Protein AF-A0A3S3LCF6-F1 (afdb_monomer_lite)

Structure (mmCIF, N/CA/C/O backbone):
data_AF-A0A3S3LCF6-F1
#
_entry.id   AF-A0A3S3LCF6-F1
#
loop_
_atom_site.group_PDB
_atom_site.id
_atom_site.type_symbol
_atom_site.label_atom_id
_atom_site.label_alt_id
_atom_site.label_comp_id
_atom_site.label_asym_id
_atom_site.label_entity_id
_atom_site.label_seq_id
_atom_site.pdbx_PDB_ins_code
_atom_site.Cartn_x
_atom_site.Cartn_y
_atom_site.Cartn_z
_atom_site.occupancy
_atom_site.B_iso_or_equiv
_atom_site.auth_seq_id
_atom_site.auth_comp_id
_atom_site.auth_asym_id
_atom_site.auth_atom_id
_atom_site.pdbx_PDB_model_num
ATOM 1 N N . MET A 1 1 ? 18.569 -30.438 6.216 1.00 53.81 1 MET A N 1
ATOM 2 C CA . MET A 1 1 ? 18.978 -29.016 6.209 1.00 53.81 1 MET A CA 1
ATOM 3 C C . MET A 1 1 ? 18.037 -28.260 5.285 1.00 53.81 1 MET A C 1
ATOM 5 O O . MET A 1 1 ? 18.130 -28.414 4.071 1.00 53.81 1 MET A O 1
ATOM 9 N N . THR A 1 2 ? 17.073 -27.539 5.847 1.00 76.38 2 THR A N 1
ATOM 10 C CA . THR A 1 2 ? 16.081 -26.769 5.086 1.00 76.38 2 THR A CA 1
ATOM 11 C C . THR A 1 2 ? 16.742 -25.477 4.609 1.00 76.38 2 THR A C 1
ATOM 13 O O . THR A 1 2 ? 17.308 -24.759 5.421 1.00 76.38 2 THR A O 1
ATOM 16 N N . ARG A 1 3 ? 16.734 -25.197 3.301 1.00 78.88 3 ARG A N 1
ATOM 17 C CA . ARG A 1 3 ? 17.298 -23.947 2.762 1.00 78.88 3 ARG A CA 1
ATOM 18 C C . ARG A 1 3 ? 16.308 -22.809 2.997 1.00 78.88 3 ARG A C 1
ATOM 20 O O . ARG A 1 3 ? 15.197 -22.868 2.466 1.00 78.88 3 ARG A O 1
ATOM 27 N N . HIS A 1 4 ? 16.695 -21.791 3.757 1.00 79.00 4 HIS A N 1
ATOM 28 C CA . HIS A 1 4 ? 15.871 -20.613 4.000 1.00 79.00 4 HIS A CA 1
ATOM 29 C C . HIS A 1 4 ? 15.977 -19.628 2.829 1.00 79.00 4 HIS A C 1
ATOM 31 O O . HIS A 1 4 ? 16.946 -19.613 2.072 1.00 79.00 4 HIS A O 1
ATOM 37 N N . ILE A 1 5 ? 14.951 -18.793 2.650 1.00 72.94 5 ILE A N 1
ATOM 38 C CA . ILE A 1 5 ? 14.895 -17.808 1.553 1.00 72.94 5 ILE A CA 1
ATOM 39 C C . ILE A 1 5 ? 16.060 -16.807 1.650 1.00 72.94 5 ILE A C 1
ATOM 41 O O . ILE A 1 5 ? 16.583 -16.386 0.622 1.00 72.94 5 ILE A O 1
ATOM 45 N N . ILE A 1 6 ? 16.500 -16.503 2.874 1.00 74.69 6 ILE A N 1
ATOM 46 C CA . ILE A 1 6 ? 17.632 -15.616 3.173 1.00 74.69 6 ILE A CA 1
ATOM 47 C C . ILE A 1 6 ? 18.998 -16.209 2.797 1.00 74.69 6 ILE A C 1
ATOM 49 O O . ILE A 1 6 ? 19.947 -15.458 2.608 1.00 74.69 6 ILE A O 1
ATOM 53 N N . ASP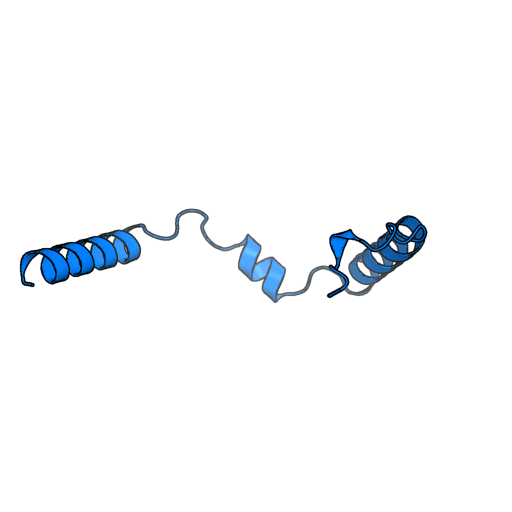 A 1 7 ? 19.091 -17.532 2.628 1.00 81.06 7 ASP A N 1
ATOM 54 C CA . ASP A 1 7 ? 20.342 -18.208 2.254 1.00 81.06 7 ASP A CA 1
ATOM 55 C C . ASP A 1 7 ? 20.638 -18.071 0.751 1.00 81.06 7 ASP A C 1
ATOM 57 O O . ASP A 1 7 ? 21.692 -18.483 0.262 1.00 81.06 7 ASP A O 1
ATOM 61 N N . ARG A 1 8 ? 19.688 -17.532 -0.023 1.00 72.50 8 ARG A N 1
ATOM 62 C CA . ARG A 1 8 ? 19.857 -17.293 -1.456 1.00 72.50 8 ARG A CA 1
ATOM 63 C C . ARG A 1 8 ? 20.539 -15.947 -1.665 1.00 72.50 8 ARG A C 1
ATOM 65 O O . ARG A 1 8 ? 20.077 -14.925 -1.166 1.00 72.50 8 ARG A O 1
ATOM 72 N N . ALA A 1 9 ? 21.600 -15.941 -2.471 1.00 70.38 9 ALA A N 1
ATOM 73 C CA . ALA A 1 9 ? 22.235 -14.706 -2.911 1.00 70.38 9 ALA A CA 1
ATOM 74 C C . ALA A 1 9 ? 21.200 -13.777 -3.569 1.00 70.38 9 ALA A C 1
ATOM 76 O O . ALA A 1 9 ? 20.384 -14.225 -4.382 1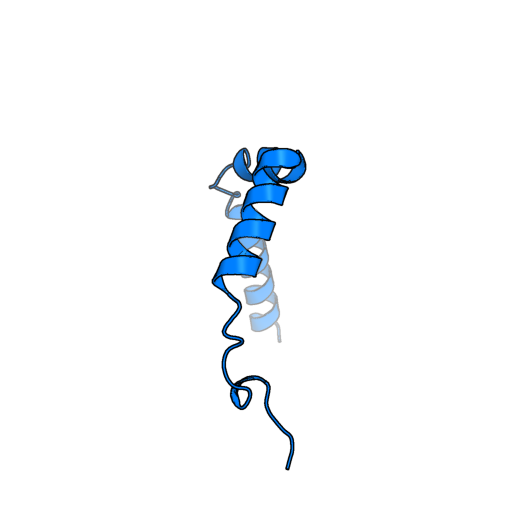.00 70.38 9 ALA A O 1
ATOM 77 N N . ALA A 1 10 ? 21.248 -12.487 -3.226 1.00 68.12 10 ALA A N 1
ATOM 78 C CA . ALA A 1 10 ? 20.365 -11.487 -3.807 1.00 68.12 10 ALA A CA 1
ATOM 79 C C . ALA A 1 10 ? 20.489 -11.512 -5.341 1.00 68.12 10 ALA A C 1
ATOM 81 O O . ALA A 1 10 ? 21.586 -11.467 -5.906 1.00 68.12 10 ALA A O 1
ATOM 82 N N . LEU A 1 11 ? 19.352 -11.636 -6.027 1.00 66.94 11 LEU A N 1
ATOM 83 C CA . LEU A 1 11 ? 19.306 -11.685 -7.485 1.00 66.94 11 LEU A CA 1
ATOM 84 C C . LEU A 1 11 ? 19.815 -10.350 -8.052 1.00 66.94 11 LEU A C 1
ATOM 86 O O . LEU A 1 11 ? 19.115 -9.344 -7.976 1.00 66.94 11 LEU A O 1
ATOM 90 N N . LYS A 1 12 ? 20.994 -10.363 -8.695 1.00 66.56 12 LYS A N 1
ATOM 91 C CA . LYS A 1 12 ? 21.682 -9.189 -9.286 1.00 66.56 12 LYS A CA 1
ATOM 92 C C . LYS A 1 12 ? 20.845 -8.372 -10.292 1.00 66.56 12 LYS A C 1
ATOM 94 O O . LYS A 1 12 ? 21.235 -7.274 -10.669 1.00 66.56 12 LYS A O 1
ATOM 99 N N . ALA A 1 13 ? 19.700 -8.889 -10.737 1.00 65.38 13 ALA A N 1
ATOM 100 C CA . ALA A 1 13 ? 18.821 -8.271 -11.730 1.00 65.38 13 ALA A CA 1
ATOM 101 C C . ALA A 1 13 ? 17.742 -7.340 -11.129 1.00 65.38 13 ALA A C 1
ATOM 103 O O . ALA A 1 13 ? 16.668 -7.176 -11.711 1.00 65.38 13 ALA A O 1
ATOM 104 N N . GLU A 1 14 ? 17.968 -6.743 -9.956 1.00 65.81 14 GLU A N 1
ATOM 105 C CA . GLU A 1 14 ? 17.026 -5.776 -9.367 1.00 65.81 14 GLU A CA 1
ATOM 106 C C . GLU A 1 14 ? 16.771 -4.575 -10.283 1.00 65.81 14 GLU A C 1
ATOM 108 O O . GLU A 1 14 ? 15.616 -4.233 -10.517 1.00 65.81 14 GLU A O 1
ATOM 113 N N . GLY A 1 15 ? 17.809 -4.011 -10.908 1.00 74.50 15 GLY A N 1
ATOM 114 C CA . GLY A 1 15 ? 17.654 -2.837 -11.774 1.00 74.50 15 GLY A CA 1
ATOM 115 C C . GLY A 1 15 ? 16.745 -3.065 -12.989 1.00 74.50 15 GLY A C 1
ATOM 116 O O . GLY A 1 15 ? 15.934 -2.203 -13.322 1.00 74.50 15 GLY A O 1
ATOM 117 N N . ALA A 1 16 ? 16.832 -4.230 -13.639 1.00 77.50 16 ALA A N 1
ATOM 118 C CA . ALA A 1 16 ? 15.985 -4.557 -14.791 1.00 77.50 16 ALA A CA 1
ATOM 119 C C . ALA A 1 16 ? 14.523 -4.795 -14.381 1.00 77.50 16 ALA A C 1
ATOM 121 O O . ALA A 1 16 ? 13.607 -4.334 -15.061 1.00 77.50 16 ALA A O 1
ATOM 122 N N . ARG A 1 17 ? 14.301 -5.455 -13.236 1.00 79.25 17 ARG A N 1
ATOM 123 C CA . ARG A 1 17 ? 12.957 -5.674 -12.683 1.00 79.25 17 ARG A CA 1
ATOM 124 C C . ARG A 1 17 ? 12.302 -4.362 -12.267 1.00 79.25 17 ARG A C 1
ATOM 126 O O . ARG A 1 17 ? 11.164 -4.116 -12.643 1.00 79.25 17 ARG A O 1
ATOM 133 N N . VAL A 1 18 ? 13.028 -3.495 -11.563 1.00 83.75 18 VAL A N 1
ATOM 134 C CA . VAL A 1 18 ? 12.525 -2.177 -11.146 1.00 83.75 18 VAL A CA 1
ATOM 135 C C . VAL A 1 18 ? 12.137 -1.333 -12.359 1.00 83.75 18 VAL A C 1
ATOM 137 O O . VAL A 1 18 ? 11.042 -0.781 -12.379 1.00 83.75 18 VAL A O 1
ATOM 140 N N . LYS A 1 19 ? 12.975 -1.282 -13.404 1.00 85.50 19 LYS A N 1
ATOM 141 C CA . LYS A 1 19 ? 12.632 -0.578 -14.652 1.00 85.50 19 LYS A CA 1
ATOM 142 C C . LYS A 1 19 ? 11.347 -1.115 -15.279 1.00 85.50 19 LYS A C 1
ATOM 144 O O . LYS A 1 19 ? 10.480 -0.325 -15.629 1.00 85.50 19 LYS A O 1
ATOM 149 N N . HIS A 1 20 ? 11.198 -2.437 -15.348 1.00 84.38 20 HIS A N 1
ATOM 150 C CA . HIS A 1 20 ? 9.991 -3.058 -15.886 1.00 84.38 20 HIS A CA 1
ATOM 151 C C . HIS A 1 20 ? 8.733 -2.693 -15.082 1.00 84.38 20 HIS A C 1
ATOM 153 O O . HIS A 1 20 ? 7.725 -2.316 -15.673 1.00 84.38 20 HIS A O 1
ATOM 159 N N . PHE A 1 21 ? 8.803 -2.721 -13.747 1.00 82.94 21 PHE A N 1
ATOM 160 C CA . PHE A 1 21 ? 7.686 -2.304 -12.894 1.00 82.94 21 PHE A CA 1
ATOM 161 C C . PHE A 1 21 ? 7.335 -0.822 -13.064 1.00 82.94 21 PHE A C 1
ATOM 163 O O . PHE A 1 21 ? 6.159 -0.471 -13.104 1.00 82.94 21 PHE A O 1
ATOM 170 N N . LEU A 1 22 ? 8.338 0.046 -13.211 1.00 84.06 22 LEU A N 1
ATOM 171 C CA . LEU A 1 22 ? 8.112 1.467 -13.477 1.00 84.06 22 LEU A CA 1
ATOM 172 C C . LEU A 1 22 ? 7.481 1.696 -14.854 1.00 84.06 22 LEU A C 1
ATOM 174 O O . LEU A 1 22 ? 6.607 2.547 -14.987 1.00 84.06 22 LEU A O 1
ATOM 178 N N . ASP A 1 23 ? 7.894 0.943 -15.870 1.00 86.94 23 ASP A N 1
ATOM 179 C CA . ASP A 1 23 ? 7.318 1.044 -17.209 1.00 86.94 23 ASP A CA 1
ATOM 180 C C . ASP A 1 23 ? 5.868 0.541 -17.247 1.00 86.94 23 ASP A C 1
ATOM 182 O O . ASP A 1 23 ? 5.039 1.161 -17.913 1.00 86.94 23 ASP A O 1
ATOM 186 N N . LEU A 1 24 ? 5.538 -0.525 -16.507 1.00 84.44 24 LEU A N 1
ATOM 187 C CA . LEU A 1 24 ? 4.154 -0.978 -16.316 1.00 84.44 24 LEU A CA 1
ATOM 188 C C . LEU A 1 24 ? 3.312 0.105 -15.635 1.00 84.44 24 LEU A C 1
ATOM 190 O O . LEU A 1 24 ? 2.288 0.508 -16.177 1.00 84.44 24 LEU A O 1
ATOM 194 N N . ALA A 1 25 ? 3.797 0.663 -14.521 1.00 80.69 25 ALA A N 1
ATOM 195 C CA . ALA A 1 25 ? 3.102 1.730 -13.803 1.00 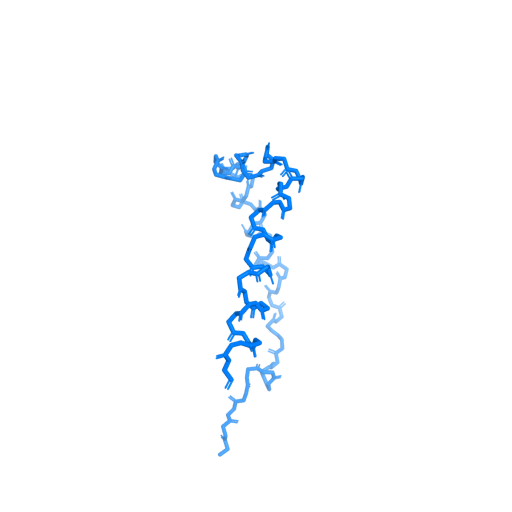80.69 25 ALA A CA 1
ATOM 196 C C . ALA A 1 25 ? 2.874 2.984 -14.669 1.00 80.69 25 ALA A C 1
ATOM 198 O O . ALA A 1 25 ? 1.828 3.622 -14.575 1.00 80.69 25 ALA A O 1
ATOM 199 N N . ARG A 1 26 ? 3.827 3.338 -15.545 1.00 81.19 26 ARG A N 1
ATOM 200 C CA . ARG A 1 26 ? 3.661 4.458 -16.489 1.00 81.19 26 ARG A CA 1
ATOM 201 C C . ARG A 1 26 ? 2.640 4.167 -17.587 1.00 81.19 26 ARG A C 1
ATOM 203 O O . ARG A 1 26 ? 1.951 5.090 -18.005 1.00 81.19 26 ARG A O 1
ATOM 210 N N . LYS A 1 27 ? 2.573 2.929 -18.085 1.00 81.25 27 LYS A N 1
ATOM 211 C CA . LYS A 1 27 ? 1.668 2.539 -19.179 1.00 81.25 27 LYS A CA 1
ATOM 212 C C . LYS A 1 27 ? 0.231 2.345 -18.710 1.00 81.25 27 LYS A C 1
ATOM 214 O O . LYS A 1 27 ? -0.689 2.784 -19.387 1.00 81.25 27 LYS A O 1
ATOM 219 N N . GLU A 1 28 ? 0.052 1.677 -17.579 1.00 83.25 28 GLU A N 1
ATOM 220 C CA . GLU A 1 28 ? -1.265 1.351 -17.023 1.00 83.25 28 GLU A CA 1
ATOM 221 C C . GLU A 1 28 ? -1.854 2.524 -16.229 1.00 83.25 28 GLU A C 1
ATOM 223 O O . GLU A 1 28 ? -3.065 2.598 -16.025 1.00 83.25 28 GLU A O 1
ATOM 228 N N . GLY A 1 29 ? -1.005 3.474 -15.824 1.00 79.81 29 GLY A N 1
ATOM 229 C CA . GLY A 1 29 ? -1.402 4.590 -14.983 1.00 79.81 29 GLY A CA 1
ATOM 230 C C . GLY A 1 29 ? -1.758 4.135 -13.568 1.00 79.81 29 GLY A C 1
ATOM 231 O O . GLY A 1 29 ? -1.459 3.021 -13.136 1.00 79.81 29 GLY A O 1
ATOM 232 N N . ILE A 1 30 ? -2.383 5.027 -12.801 1.00 79.81 30 ILE A N 1
ATOM 233 C CA . ILE A 1 30 ? -2.805 4.707 -11.436 1.00 79.81 30 ILE A CA 1
ATOM 234 C C . ILE A 1 30 ? -4.134 3.955 -11.505 1.00 79.81 30 ILE A C 1
ATOM 236 O O . ILE A 1 30 ? -5.132 4.491 -11.983 1.00 79.81 30 ILE A O 1
ATOM 240 N N . HIS A 1 31 ? -4.159 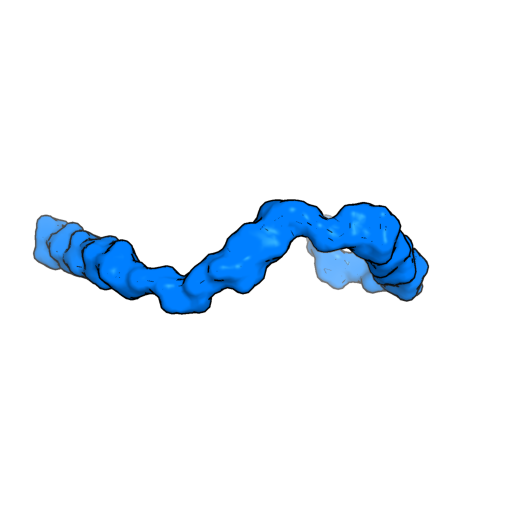2.728 -10.982 1.00 81.81 31 HIS A N 1
ATOM 241 C CA . HIS A 1 31 ? -5.379 1.929 -10.917 1.00 81.81 31 HIS A CA 1
ATOM 242 C C . HIS A 1 31 ?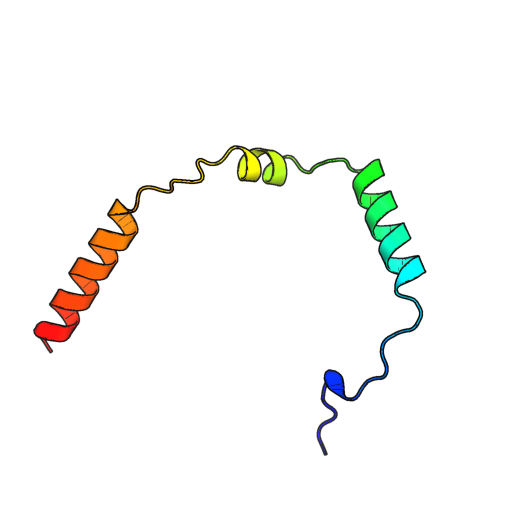 -6.477 2.658 -10.104 1.00 81.81 31 HIS A C 1
ATOM 244 O O . HIS A 1 31 ? -6.172 3.174 -9.022 1.00 81.81 31 HIS A O 1
ATOM 250 N N . PRO A 1 32 ? -7.756 2.659 -10.534 1.00 84.06 32 PRO A N 1
ATOM 251 C CA . PRO A 1 32 ? -8.842 3.378 -9.854 1.00 84.06 32 PRO A CA 1
ATOM 252 C C . PRO A 1 32 ? -8.964 3.072 -8.354 1.00 84.06 32 PRO A C 1
ATOM 254 O O . PRO A 1 32 ? -9.125 3.980 -7.545 1.00 84.06 32 PRO A O 1
ATOM 257 N N . ALA A 1 33 ? -8.766 1.812 -7.956 1.00 82.31 33 ALA A N 1
ATOM 258 C CA . ALA A 1 33 ? -8.779 1.413 -6.544 1.00 82.31 33 ALA A CA 1
ATOM 259 C C . ALA A 1 33 ? -7.699 2.112 -5.689 1.00 82.31 33 ALA A C 1
ATOM 261 O O . ALA A 1 33 ? -7.901 2.328 -4.496 1.00 82.31 33 ALA A O 1
ATOM 262 N N . ILE A 1 34 ? -6.552 2.468 -6.279 1.00 80.94 34 ILE A N 1
ATOM 263 C CA . ILE A 1 34 ? -5.487 3.215 -5.593 1.00 80.94 34 ILE A CA 1
ATOM 264 C C . ILE A 1 34 ? -5.897 4.682 -5.436 1.00 80.94 34 ILE A C 1
ATOM 266 O O . ILE A 1 34 ? -5.659 5.272 -4.384 1.00 80.94 34 ILE A O 1
ATOM 270 N N . LEU A 1 35 ? -6.556 5.265 -6.442 1.00 85.25 35 LEU A N 1
ATOM 271 C CA . LEU A 1 35 ? -7.108 6.619 -6.341 1.00 85.25 35 LEU A CA 1
ATOM 272 C C . LEU A 1 35 ? -8.156 6.698 -5.227 1.00 85.25 35 LEU A C 1
ATOM 274 O O . LEU A 1 35 ? -8.066 7.568 -4.365 1.00 85.25 35 LEU A O 1
ATOM 278 N N . GLU A 1 36 ? -9.087 5.745 -5.192 1.00 85.81 36 GLU A N 1
ATOM 279 C CA . GLU A 1 36 ? -10.082 5.638 -4.122 1.00 85.81 36 GLU A CA 1
ATOM 280 C C . GLU A 1 36 ? -9.438 5.442 -2.749 1.00 85.81 36 GLU A C 1
ATOM 282 O O . GLU A 1 36 ? -9.915 5.999 -1.764 1.00 85.81 36 GLU A O 1
ATOM 287 N N . LEU A 1 37 ? -8.358 4.657 -2.664 1.00 81.00 37 LEU A N 1
ATOM 288 C CA . LEU A 1 37 ? -7.621 4.444 -1.420 1.00 81.00 37 LEU A CA 1
ATOM 289 C C . LEU A 1 37 ? -6.964 5.738 -0.924 1.00 81.00 37 LEU A C 1
ATOM 291 O O . LEU A 1 37 ? -7.069 6.043 0.262 1.00 81.00 37 LEU A O 1
ATOM 295 N N . ASN A 1 38 ? -6.339 6.502 -1.821 1.00 82.44 38 ASN A N 1
ATOM 296 C CA . ASN A 1 38 ? -5.682 7.771 -1.496 1.00 82.44 38 ASN A CA 1
ATOM 297 C C . ASN A 1 38 ? -6.674 8.868 -1.089 1.00 82.44 38 ASN A C 1
ATOM 299 O O . ASN A 1 38 ? -6.318 9.767 -0.335 1.00 82.44 38 ASN A O 1
ATOM 303 N N . GLN A 1 39 ? -7.916 8.794 -1.567 1.00 85.81 39 GLN A N 1
ATOM 304 C CA . GLN A 1 39 ? -8.986 9.716 -1.182 1.00 85.81 39 GLN A CA 1
ATOM 305 C C . GLN A 1 39 ? -9.614 9.375 0.174 1.00 85.81 39 GLN A C 1
ATOM 307 O O . GLN A 1 39 ? -10.439 10.139 0.679 1.00 85.81 39 GLN A O 1
ATOM 312 N N . ARG A 1 40 ? -9.266 8.232 0.783 1.00 81.81 40 ARG A N 1
ATOM 313 C CA . ARG A 1 40 ? -9.848 7.859 2.073 1.00 81.81 40 ARG A CA 1
ATOM 314 C C . ARG A 1 40 ? -9.378 8.828 3.158 1.00 81.81 40 ARG A C 1
ATOM 316 O O . ARG A 1 40 ? -8.184 9.113 3.239 1.00 81.81 40 ARG A O 1
ATOM 323 N N . PRO A 1 41 ? -10.284 9.266 4.048 1.00 83.00 41 PRO A N 1
ATOM 324 C CA . PRO A 1 41 ? -9.897 10.031 5.222 1.00 83.00 41 PRO A CA 1
ATOM 325 C C . PRO A 1 41 ? -8.846 9.265 6.031 1.00 83.00 41 PRO A C 1
ATOM 327 O O . PRO A 1 41 ? -9.052 8.093 6.363 1.00 83.00 41 PRO A O 1
ATOM 330 N N . ALA A 1 42 ? -7.733 9.929 6.352 1.00 72.69 42 ALA A N 1
ATOM 331 C CA . ALA A 1 42 ? -6.693 9.367 7.214 1.00 72.69 42 ALA A CA 1
ATOM 332 C C . ALA A 1 42 ? -7.243 9.076 8.622 1.00 72.69 42 ALA A C 1
ATOM 334 O O . ALA A 1 42 ? -6.925 8.052 9.229 1.00 72.69 42 ALA A O 1
ATOM 335 N N . GLU A 1 43 ? -8.157 9.924 9.102 1.00 67.62 43 GLU A N 1
ATOM 336 C CA . GLU A 1 43 ? -8.949 9.667 10.299 1.00 67.62 43 GLU A CA 1
ATOM 337 C C . GLU A 1 43 ? -10.086 8.684 9.998 1.00 67.62 43 GLU A C 1
ATOM 339 O O . GLU A 1 43 ? -11.251 9.035 9.798 1.00 67.62 43 GLU A O 1
ATOM 344 N N . ARG A 1 44 ? -9.760 7.392 10.004 1.00 62.62 44 ARG A N 1
ATOM 345 C CA . ARG A 1 44 ? -10.778 6.362 10.211 1.00 62.62 44 ARG A CA 1
ATOM 346 C C . ARG A 1 44 ? -11.232 6.440 11.663 1.00 62.62 44 ARG A C 1
ATOM 348 O O . ARG A 1 44 ? -10.532 5.958 12.544 1.00 62.62 44 ARG A O 1
ATOM 355 N N . ASN A 1 45 ? -12.395 7.063 11.875 1.00 64.69 45 ASN A N 1
ATOM 356 C CA . ASN A 1 45 ? -13.103 7.191 13.152 1.00 64.69 45 ASN A CA 1
ATOM 357 C C . ASN A 1 45 ? -12.713 6.099 14.164 1.00 64.69 45 ASN A C 1
ATOM 359 O O . ASN A 1 45 ? -13.113 4.938 14.030 1.00 64.69 45 ASN A O 1
ATOM 363 N N . ALA A 1 46 ? -11.971 6.498 15.201 1.00 69.19 46 ALA A N 1
ATOM 364 C CA . ALA A 1 46 ? -11.490 5.621 16.266 1.00 69.19 46 ALA A CA 1
ATOM 365 C C . ALA A 1 46 ? -12.626 4.902 17.014 1.00 69.19 46 ALA A C 1
ATOM 367 O O . ALA A 1 46 ? -12.363 3.935 17.716 1.00 69.19 46 ALA A O 1
ATOM 368 N N . ARG A 1 47 ? -13.888 5.315 16.827 1.00 76.56 47 ARG A N 1
ATOM 369 C CA . ARG A 1 47 ? -15.079 4.713 17.441 1.00 76.56 47 ARG A CA 1
ATOM 370 C C . ARG A 1 47 ? -15.164 3.198 17.287 1.00 76.56 47 ARG A C 1
ATOM 372 O O . ARG A 1 47 ? -15.383 2.527 18.282 1.00 76.56 47 ARG A O 1
ATOM 379 N N . LYS A 1 48 ? -14.942 2.647 16.086 1.00 77.19 48 LYS A N 1
ATOM 380 C CA . LYS A 1 48 ? -15.006 1.182 15.893 1.00 77.19 48 LYS A CA 1
ATOM 381 C C . LYS A 1 48 ? -13.903 0.453 16.661 1.00 77.19 48 LYS A C 1
ATOM 383 O O . LYS A 1 48 ? -14.141 -0.611 17.218 1.00 77.19 48 LYS A O 1
ATOM 388 N N . VAL A 1 49 ? -12.706 1.038 16.708 1.00 80.69 49 VAL A N 1
ATOM 389 C CA . VAL A 1 49 ? -11.570 0.491 17.466 1.00 80.69 49 VAL A CA 1
ATOM 390 C C . VAL A 1 49 ? -11.820 0.624 18.970 1.00 80.69 49 VAL A C 1
ATOM 392 O O . VAL A 1 49 ? -11.553 -0.304 19.720 1.00 80.69 49 VAL A O 1
ATOM 395 N N . GLN A 1 50 ? -12.383 1.745 19.416 1.00 84.44 50 GLN A N 1
ATOM 396 C CA . GLN A 1 50 ? -12.747 1.987 20.811 1.00 84.44 50 GLN A CA 1
ATOM 397 C C . GLN A 1 50 ? -13.855 1.043 21.288 1.00 84.44 50 GLN A C 1
ATOM 399 O O . GLN A 1 50 ? -13.745 0.502 22.383 1.00 84.44 50 GLN A O 1
ATOM 404 N N . GLU A 1 51 ? -14.888 0.803 20.477 1.00 86.62 51 GLU A N 1
ATOM 405 C CA . GLU A 1 51 ? -15.929 -0.186 20.779 1.00 86.62 51 GLU A CA 1
ATOM 406 C C . GLU A 1 51 ? -15.365 -1.599 20.848 1.00 86.62 51 GLU A C 1
ATOM 408 O O . GLU A 1 51 ? -15.645 -2.309 21.808 1.00 86.62 51 GLU A O 1
ATOM 413 N N . PHE A 1 52 ? -14.529 -1.987 19.882 1.00 87.75 52 PHE A N 1
ATOM 414 C CA . PHE A 1 52 ? -13.861 -3.286 19.911 1.00 87.75 52 PHE A CA 1
ATOM 415 C C . PHE A 1 52 ? -13.046 -3.471 21.200 1.00 87.75 52 PHE A C 1
ATOM 417 O O . PHE A 1 52 ? -13.187 -4.478 21.885 1.00 87.75 52 PHE A O 1
ATOM 424 N N . LEU A 1 53 ? -12.246 -2.468 21.576 1.00 88.38 53 LEU A N 1
ATOM 425 C CA . LEU A 1 53 ? -11.448 -2.503 22.803 1.00 88.38 53 LEU A CA 1
ATOM 426 C C . LEU A 1 53 ? -12.300 -2.488 24.077 1.00 88.38 53 LEU A C 1
ATOM 428 O O . LEU A 1 53 ? -11.859 -3.004 25.101 1.00 88.38 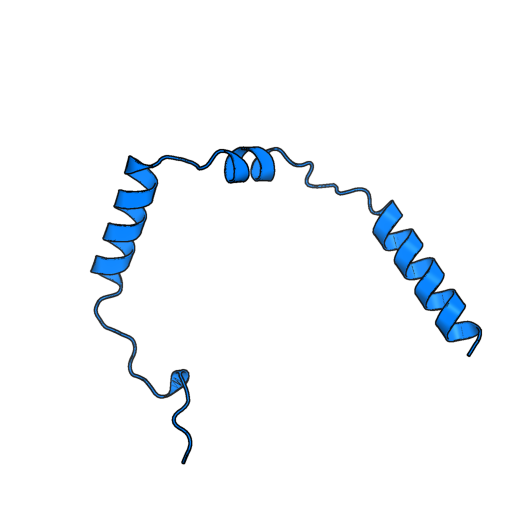53 LEU A O 1
ATOM 432 N N . ARG A 1 54 ? -13.491 -1.881 24.045 1.00 90.56 54 ARG A N 1
ATOM 433 C CA . ARG A 1 54 ? -14.442 -1.942 25.159 1.00 90.56 54 ARG A CA 1
ATOM 434 C C . ARG A 1 54 ? -14.952 -3.371 25.344 1.00 90.56 54 ARG A C 1
ATOM 436 O O . ARG A 1 54 ? -14.875 -3.880 26.456 1.00 90.56 54 ARG A O 1
ATOM 443 N N . ILE A 1 55 ? -15.393 -4.014 24.262 1.00 90.56 55 ILE A N 1
ATOM 444 C CA . ILE A 1 55 ? -15.917 -5.388 24.284 1.00 90.56 55 ILE A CA 1
ATOM 445 C C . ILE A 1 55 ? -14.834 -6.376 24.739 1.00 90.56 55 ILE A C 1
ATOM 447 O O . ILE A 1 55 ? -15.062 -7.123 25.680 1.00 90.56 55 ILE A O 1
ATOM 451 N N . ASP A 1 56 ? -13.628 -6.316 24.163 1.00 87.56 56 ASP A N 1
ATOM 452 C CA . ASP A 1 56 ? -12.509 -7.208 24.528 1.00 87.56 56 ASP A CA 1
ATOM 453 C C . ASP A 1 56 ? -12.122 -7.093 26.018 1.00 87.56 56 ASP A C 1
ATOM 455 O O . ASP A 1 56 ? -11.756 -8.080 26.654 1.00 87.56 56 ASP A O 1
ATOM 459 N N . ARG A 1 57 ? -12.240 -5.899 26.620 1.00 86.56 57 ARG A N 1
ATOM 460 C CA . ARG A 1 57 ? -12.028 -5.724 28.069 1.00 86.56 57 ARG A CA 1
ATOM 461 C C . ARG A 1 57 ? -13.150 -6.325 28.907 1.00 86.56 57 ARG A C 1
ATOM 463 O O . ARG A 1 57 ? -12.856 -6.912 29.943 1.00 86.56 57 ARG A O 1
ATOM 470 N N . GLU A 1 58 ? -14.403 -6.146 28.495 1.00 86.94 58 GLU A N 1
ATOM 471 C CA . GLU A 1 58 ? -15.568 -6.709 29.187 1.00 86.94 58 GLU A CA 1
ATOM 472 C C . GLU A 1 58 ? -15.534 -8.249 29.142 1.00 86.94 58 GLU A C 1
ATOM 474 O O . GLU A 1 58 ? -15.713 -8.892 30.174 1.00 86.94 58 GLU A O 1
ATOM 479 N N . GLU A 1 59 ? -15.190 -8.842 27.995 1.00 83.50 59 GLU A N 1
ATOM 480 C CA . GLU A 1 59 ? -15.047 -10.297 27.834 1.00 83.50 59 GLU A CA 1
ATOM 481 C C . GLU A 1 59 ? -13.910 -10.880 28.686 1.00 83.50 59 GLU A C 1
ATOM 483 O O . GLU A 1 59 ? -14.073 -11.940 29.284 1.00 83.50 59 GLU A O 1
ATOM 488 N N . ARG A 1 60 ? -12.772 -10.181 28.806 1.00 74.44 60 ARG A N 1
ATOM 489 C CA . ARG A 1 60 ? -11.657 -10.614 29.670 1.00 74.44 60 ARG A CA 1
ATOM 490 C C . ARG A 1 60 ? -11.920 -10.454 31.162 1.00 74.44 60 ARG A C 1
ATOM 492 O O . ARG A 1 60 ? -11.293 -11.150 31.947 1.00 74.44 60 ARG A O 1
ATOM 499 N N . ALA A 1 61 ? -12.767 -9.507 31.557 1.00 66.88 61 ALA A N 1
ATOM 500 C CA . ALA A 1 61 ? -13.117 -9.286 32.960 1.00 66.88 61 ALA A CA 1
ATOM 501 C C . ALA A 1 61 ? -14.240 -10.220 33.446 1.00 66.88 61 ALA A C 1
ATOM 503 O O . ALA A 1 61 ? -14.414 -10.382 34.651 1.00 66.88 61 ALA A O 1
ATOM 504 N N . GLY A 1 62 ? -15.011 -10.796 32.518 1.00 62.94 62 GLY A N 1
ATOM 505 C CA . GLY A 1 62 ? -16.089 -11.747 32.794 1.00 62.94 62 GLY A CA 1
ATOM 506 C C . GLY A 1 62 ? -15.700 -13.228 32.698 1.00 62.94 62 GLY A C 1
ATOM 507 O O . GLY A 1 62 ? -16.582 -14.070 32.864 1.00 62.94 62 GLY A O 1
ATOM 508 N N . ALA A 1 63 ? -14.430 -13.542 32.420 1.00 53.03 63 ALA A N 1
ATOM 509 C CA . ALA A 1 63 ? -13.853 -14.891 32.393 1.00 53.03 63 ALA A CA 1
ATOM 510 C C . ALA A 1 63 ? -12.969 -15.133 33.625 1.00 53.03 63 ALA A C 1
ATOM 512 O O . ALA A 1 63 ? -12.948 -16.288 34.107 1.00 53.03 63 ALA A O 1
#

Organism: NCBI:txid2501515

Radius of gyration: 22.5 Å; chains: 1; bounding box: 38×39×52 Å

Secondary structure (DSSP, 8-state):
-PPPGGGSPP-TTHHHHHHHHHHHHHHH-S-HHHHHHHTS-S---THHHHHHHHHHHHHHH--

Sequence (63 aa):
MTRHIIDRAALKAEGARVKHFLDLARKEGIHPAILELNQRPAERNARKVQEFLRIDREERAGA

Foldseek 3Di:
DDDDPVNDDDDPCPVVVVVVVVVVCVVVPDDVVVVVVVPDPPPPDCVVVVVVVVVVVVVVVVD

pLDDT: mean 78.05, std 8.57, range [53.03, 90.56]